Protein AF-A0A6V7M8Y8-F1 (afdb_monomer)

Structure (mmCIF, N/CA/C/O backbone):
data_AF-A0A6V7M8Y8-F1
#
_entry.id   AF-A0A6V7M8Y8-F1
#
loop_
_atom_site.group_PDB
_atom_site.id
_atom_site.type_symbol
_atom_site.label_atom_id
_atom_site.label_alt_id
_atom_site.label_comp_id
_atom_site.label_asym_id
_atom_site.label_entity_id
_atom_site.label_seq_id
_atom_site.pdbx_PDB_ins_code
_atom_site.Cartn_x
_atom_site.Cartn_y
_atom_site.Cartn_z
_atom_site.occupancy
_atom_site.B_iso_or_equiv
_atom_site.auth_seq_id
_atom_site.auth_comp_id
_atom_site.auth_asym_id
_atom_site.auth_atom_id
_atom_site.pdbx_PDB_model_num
ATOM 1 N N . ASP A 1 1 ? -12.472 20.576 -24.322 1.00 59.47 1 ASP A N 1
ATOM 2 C CA . ASP A 1 1 ? -11.006 20.409 -24.372 1.00 59.47 1 ASP A CA 1
ATOM 3 C C . ASP A 1 1 ? -10.309 20.078 -23.062 1.00 59.47 1 ASP A C 1
ATOM 5 O O . ASP A 1 1 ? -9.221 19.535 -23.124 1.00 59.47 1 ASP A O 1
ATOM 9 N N . THR A 1 2 ? -10.891 20.290 -21.876 1.00 64.25 2 THR A N 1
ATOM 10 C CA . THR A 1 2 ? -10.243 19.853 -20.617 1.00 64.25 2 THR A CA 1
ATOM 11 C C . THR A 1 2 ? -10.301 18.337 -20.400 1.00 64.25 2 THR A C 1
ATOM 13 O O . THR A 1 2 ? -9.372 17.752 -19.857 1.00 64.25 2 THR A O 1
ATOM 16 N N . THR A 1 3 ? -11.371 17.675 -20.850 1.00 73.56 3 THR A N 1
ATOM 17 C CA . THR A 1 3 ? -11.508 16.208 -20.806 1.00 73.56 3 THR A CA 1
ATOM 18 C C . THR A 1 3 ? -10.468 15.510 -21.679 1.00 73.56 3 THR A C 1
ATOM 20 O O . THR A 1 3 ? -9.858 14.542 -21.244 1.00 73.56 3 THR A O 1
ATOM 23 N N . GLU A 1 4 ? -10.208 16.057 -22.867 1.00 79.88 4 GLU A N 1
ATOM 24 C CA . GLU A 1 4 ? -9.207 15.535 -23.798 1.00 79.88 4 GLU A CA 1
ATOM 25 C C . GLU A 1 4 ? -7.783 15.672 -23.238 1.00 79.88 4 GLU A C 1
ATOM 27 O O . GLU A 1 4 ? -6.993 14.734 -23.311 1.00 79.88 4 GLU A O 1
ATOM 32 N N . GLU A 1 5 ? -7.465 16.799 -22.592 1.00 79.62 5 GLU A N 1
ATOM 33 C CA . GLU A 1 5 ? -6.182 16.986 -21.907 1.00 79.62 5 GLU A CA 1
ATOM 34 C C . GLU A 1 5 ? -5.971 15.951 -20.786 1.00 79.62 5 GLU A C 1
ATOM 36 O O . GLU A 1 5 ? -4.903 15.341 -20.695 1.00 79.62 5 GLU A O 1
ATOM 41 N N . TYR A 1 6 ? -6.995 15.689 -19.965 1.00 84.50 6 TYR A N 1
ATOM 42 C CA . TYR A 1 6 ? -6.909 14.673 -18.913 1.00 84.50 6 TYR A CA 1
ATOM 43 C C . TYR A 1 6 ? -6.700 13.266 -19.465 1.00 84.50 6 TYR A C 1
ATOM 45 O O . TYR A 1 6 ? -5.896 12.513 -18.908 1.00 84.50 6 TYR A O 1
ATOM 53 N N . ASP A 1 7 ? -7.391 12.912 -20.544 1.00 88.00 7 ASP A N 1
ATOM 54 C CA . ASP A 1 7 ? -7.263 11.599 -21.169 1.00 88.00 7 ASP A CA 1
ATOM 55 C C . ASP A 1 7 ? -5.876 11.418 -21.798 1.00 88.00 7 ASP A C 1
ATOM 57 O O . ASP A 1 7 ? -5.251 10.369 -21.623 1.00 88.00 7 ASP A O 1
ATOM 61 N N . ASN A 1 8 ? -5.334 12.470 -22.416 1.00 93.31 8 ASN A N 1
ATOM 62 C CA . ASN A 1 8 ? -3.972 12.480 -22.947 1.00 93.31 8 ASN A CA 1
ATOM 63 C C . ASN A 1 8 ? -2.921 12.297 -21.840 1.00 93.31 8 ASN A C 1
ATOM 65 O O . ASN A 1 8 ? -2.000 11.491 -21.991 1.00 93.31 8 ASN A O 1
ATOM 69 N N . ILE A 1 9 ? -3.069 12.982 -20.699 1.00 92.19 9 ILE A N 1
ATOM 70 C CA . ILE A 1 9 ? -2.170 12.819 -19.543 1.00 92.19 9 ILE A CA 1
ATOM 71 C C . ILE A 1 9 ? -2.257 11.393 -18.984 1.00 92.19 9 ILE A C 1
ATOM 73 O O . ILE A 1 9 ? -1.223 10.771 -18.732 1.00 92.19 9 ILE A O 1
ATOM 77 N N . LYS A 1 10 ? -3.469 10.840 -18.824 1.00 90.88 10 LYS A N 1
ATOM 78 C CA . LYS A 1 10 ? -3.664 9.454 -18.358 1.00 90.88 10 LYS A CA 1
ATOM 79 C C . LYS A 1 10 ? -3.007 8.453 -19.302 1.00 90.88 10 LYS A C 1
ATOM 81 O O . LYS A 1 10 ? -2.251 7.598 -18.844 1.00 90.88 10 LYS A O 1
ATOM 86 N N . ALA A 1 11 ? -3.246 8.580 -20.606 1.00 94.88 11 ALA A N 1
ATOM 87 C CA . ALA A 1 11 ? -2.640 7.721 -21.616 1.00 94.88 11 ALA A CA 1
ATOM 88 C C . ALA A 1 11 ? -1.106 7.824 -21.605 1.00 94.88 11 ALA A C 1
ATOM 90 O O . ALA A 1 11 ? -0.419 6.801 -21.641 1.00 94.88 11 ALA A O 1
ATOM 91 N N . GLY A 1 12 ? -0.563 9.039 -21.477 1.00 96.50 12 GLY A N 1
ATOM 92 C CA . GLY A 1 12 ? 0.873 9.282 -21.356 1.00 96.50 12 GLY A CA 1
ATOM 93 C C . GLY A 1 12 ? 1.488 8.600 -20.132 1.00 96.50 12 GLY A C 1
ATOM 94 O O . GLY A 1 12 ? 2.483 7.888 -20.265 1.00 96.50 12 GLY A O 1
ATOM 95 N N . ILE A 1 13 ? 0.871 8.742 -18.955 1.00 95.12 13 ILE A N 1
ATOM 96 C CA . ILE A 1 13 ? 1.329 8.091 -17.717 1.00 95.12 13 ILE A CA 1
ATOM 97 C C . ILE A 1 13 ? 1.288 6.565 -17.854 1.00 95.12 13 ILE A C 1
ATOM 99 O O . ILE A 1 13 ? 2.271 5.898 -17.530 1.00 95.12 13 ILE A O 1
ATOM 103 N N . LEU A 1 14 ? 0.195 6.004 -18.381 1.00 95.94 14 LEU A N 1
ATOM 104 C CA . LEU A 1 14 ? 0.075 4.560 -18.609 1.00 95.94 14 LEU A CA 1
ATOM 105 C C . LEU A 1 14 ? 1.148 4.044 -19.574 1.00 95.94 14 LEU A C 1
ATOM 107 O O . LEU A 1 14 ? 1.737 2.992 -19.330 1.00 95.94 14 LEU A O 1
ATOM 111 N N . CYS A 1 15 ? 1.445 4.801 -20.632 1.00 97.56 15 CYS A N 1
ATOM 112 C CA . CYS A 1 15 ? 2.493 4.476 -21.594 1.00 97.56 15 CYS A CA 1
ATOM 113 C C . CYS A 1 15 ? 3.884 4.468 -20.936 1.00 97.56 15 CYS A C 1
ATOM 115 O O . CYS A 1 15 ? 4.633 3.500 -21.082 1.00 97.56 15 CYS A O 1
ATOM 117 N N . VAL A 1 16 ? 4.209 5.498 -20.145 1.00 97.62 16 VAL A N 1
ATOM 118 C CA . VAL A 1 16 ? 5.477 5.576 -19.401 1.00 97.62 16 VAL A CA 1
ATOM 119 C C . VAL A 1 16 ? 5.616 4.402 -18.433 1.00 97.62 16 VAL A C 1
ATOM 121 O O . VAL A 1 16 ? 6.659 3.750 -18.425 1.00 97.62 16 VAL A O 1
ATOM 124 N N . ILE A 1 17 ? 4.569 4.085 -17.662 1.00 97.81 17 ILE A N 1
ATOM 125 C CA . ILE A 1 17 ? 4.566 2.940 -16.740 1.00 97.81 17 ILE A CA 1
ATOM 126 C C . ILE A 1 17 ? 4.792 1.637 -17.511 1.00 97.81 17 ILE A C 1
ATOM 128 O O . ILE A 1 17 ? 5.653 0.843 -17.136 1.00 97.81 17 ILE A O 1
ATOM 132 N N . PHE A 1 18 ? 4.066 1.424 -18.608 1.00 97.88 18 PHE A N 1
ATOM 133 C CA . PHE A 1 18 ? 4.170 0.211 -19.414 1.00 97.88 18 PHE A CA 1
ATOM 134 C C . PHE A 1 18 ? 5.592 -0.013 -19.946 1.00 97.88 18 PHE A C 1
ATOM 136 O O . PHE A 1 18 ? 6.183 -1.071 -19.715 1.00 97.88 18 PHE A O 1
ATOM 143 N N . PHE A 1 19 ? 6.181 0.991 -20.602 1.00 98.06 19 PHE A N 1
ATOM 144 C CA . PHE A 1 19 ? 7.539 0.871 -21.136 1.00 98.06 19 PHE A CA 1
ATOM 145 C C . PHE A 1 19 ? 8.599 0.802 -20.036 1.00 98.06 19 PHE A C 1
ATOM 147 O O . PHE A 1 19 ? 9.572 0.061 -20.182 1.00 98.06 19 PHE A O 1
ATOM 154 N N . PHE A 1 20 ? 8.404 1.494 -18.911 1.00 98.12 20 PHE A N 1
ATOM 155 C CA . PHE A 1 20 ? 9.286 1.354 -17.756 1.00 98.12 20 PHE A CA 1
ATOM 156 C C . PHE A 1 20 ? 9.279 -0.080 -17.213 1.00 98.12 20 PHE A C 1
ATOM 158 O O . PHE A 1 20 ? 10.342 -0.628 -16.927 1.00 98.12 20 PHE A O 1
ATOM 165 N N . LEU A 1 21 ? 8.114 -0.729 -17.118 1.00 97.75 21 LEU A N 1
ATOM 166 C CA . LEU A 1 21 ? 8.025 -2.124 -16.677 1.00 97.75 21 LEU A CA 1
ATOM 167 C C . LEU A 1 21 ? 8.682 -3.090 -17.674 1.00 97.75 21 LEU A C 1
ATOM 169 O O . LEU A 1 21 ? 9.328 -4.047 -17.248 1.00 97.75 21 LEU A O 1
ATOM 173 N N . ILE A 1 22 ? 8.609 -2.821 -18.982 1.00 97.62 22 ILE A N 1
ATOM 174 C CA . ILE A 1 22 ? 9.381 -3.578 -19.983 1.00 97.62 22 ILE A CA 1
ATOM 175 C C . ILE A 1 22 ? 10.886 -3.413 -19.740 1.00 97.62 22 ILE A C 1
ATOM 177 O O . ILE A 1 22 ? 11.610 -4.406 -19.661 1.00 97.62 22 ILE A O 1
ATOM 181 N N . ILE A 1 23 ? 11.364 -2.175 -19.579 1.00 97.44 23 ILE A N 1
ATOM 182 C CA . ILE A 1 23 ? 12.778 -1.895 -19.284 1.00 97.44 23 ILE A CA 1
ATOM 183 C C . ILE A 1 23 ? 13.196 -2.601 -17.996 1.00 97.44 23 ILE A C 1
ATOM 185 O O . ILE A 1 23 ? 14.264 -3.207 -17.949 1.00 97.44 23 ILE A O 1
ATOM 189 N N . SER A 1 24 ? 12.345 -2.582 -16.974 1.00 97.06 24 SER A N 1
ATOM 190 C CA . SER A 1 24 ? 12.579 -3.270 -15.712 1.00 97.06 24 SER A CA 1
ATOM 191 C C . SER A 1 24 ? 12.779 -4.775 -15.917 1.00 97.06 24 SER A C 1
ATOM 193 O O . SER A 1 24 ? 13.776 -5.328 -15.457 1.00 97.06 24 SER A O 1
ATOM 195 N N . VAL A 1 25 ? 11.919 -5.440 -16.696 1.00 96.44 25 VAL A N 1
ATOM 196 C CA . VAL A 1 25 ? 12.084 -6.866 -17.034 1.00 96.44 25 VAL A CA 1
ATOM 197 C C . VAL A 1 25 ? 13.416 -7.141 -17.733 1.00 96.44 25 VAL A C 1
ATOM 199 O O . VAL A 1 25 ? 14.076 -8.135 -17.418 1.00 96.44 25 VAL A O 1
ATOM 202 N N . LEU A 1 26 ? 13.813 -6.285 -18.676 1.00 96.06 26 LEU A N 1
ATOM 203 C CA . LEU A 1 26 ? 14.998 -6.500 -19.508 1.00 96.06 26 LEU A CA 1
ATOM 204 C C . LEU A 1 26 ? 16.312 -6.171 -18.787 1.00 96.06 26 LEU A C 1
ATOM 206 O O . LEU A 1 26 ? 17.301 -6.875 -18.978 1.00 96.06 26 LEU A O 1
ATOM 210 N N . THR A 1 27 ? 16.326 -5.119 -17.968 1.00 96.19 27 THR A N 1
ATOM 211 C CA . THR A 1 27 ? 17.563 -4.505 -17.455 1.00 96.19 27 THR A CA 1
ATOM 212 C C . THR A 1 27 ? 17.795 -4.719 -15.966 1.00 96.19 27 THR A C 1
ATOM 214 O O . THR A 1 27 ? 18.946 -4.694 -15.533 1.00 96.19 27 THR A O 1
ATOM 217 N N . PHE A 1 28 ? 16.746 -4.936 -15.163 1.00 94.75 28 PHE A N 1
ATOM 218 C CA . PHE A 1 28 ? 16.932 -5.058 -13.720 1.00 94.75 28 PHE A CA 1
ATOM 219 C C . PHE A 1 28 ? 17.557 -6.412 -13.360 1.00 94.75 28 PHE A C 1
ATOM 221 O O . PHE A 1 28 ? 17.236 -7.436 -13.977 1.00 94.75 28 PHE A O 1
ATOM 228 N N . PRO A 1 29 ? 18.457 -6.441 -12.359 1.00 92.75 29 PRO A N 1
ATOM 229 C CA . PRO A 1 29 ? 19.088 -7.675 -11.926 1.00 92.75 29 PRO A CA 1
ATOM 230 C C . PRO A 1 29 ? 18.063 -8.623 -11.296 1.00 92.75 29 PRO A C 1
ATOM 232 O O . PRO A 1 29 ? 17.000 -8.218 -10.822 1.00 92.75 29 PRO A O 1
ATOM 235 N N . ASN A 1 30 ? 18.396 -9.913 -11.264 1.00 88.12 30 ASN A N 1
ATOM 236 C CA . ASN A 1 30 ? 17.604 -10.870 -10.501 1.00 88.12 30 ASN A CA 1
ATOM 237 C C . ASN A 1 30 ? 17.766 -10.593 -9.005 1.00 88.12 30 ASN A C 1
ATOM 239 O O . ASN A 1 30 ? 18.886 -10.513 -8.505 1.00 88.12 30 ASN A O 1
ATOM 243 N N . GLY A 1 31 ? 16.639 -10.472 -8.308 1.00 84.44 31 GLY A N 1
ATOM 244 C CA . GLY A 1 31 ? 16.609 -10.438 -6.853 1.00 84.44 31 GLY A CA 1
ATOM 245 C C . GLY A 1 31 ? 16.782 -11.832 -6.229 1.00 84.44 31 GLY A C 1
ATOM 246 O O . GLY A 1 31 ? 16.969 -12.823 -6.938 1.00 84.44 31 GLY A O 1
ATOM 247 N N . PRO A 1 32 ? 16.655 -11.936 -4.895 1.00 82.69 32 PRO A N 1
ATOM 248 C CA . PRO A 1 32 ? 16.724 -13.212 -4.174 1.00 82.69 32 PRO A CA 1
ATOM 249 C C . PRO A 1 32 ? 15.560 -14.160 -4.517 1.00 82.69 32 PRO A C 1
ATOM 251 O O . PRO A 1 32 ? 15.629 -15.362 -4.254 1.00 82.69 32 PRO A O 1
ATOM 254 N N . PHE A 1 33 ? 14.489 -13.637 -5.121 1.00 81.94 33 PHE A N 1
ATOM 255 C CA . PHE A 1 33 ? 13.332 -14.412 -5.548 1.00 81.94 33 PHE A CA 1
ATOM 256 C C . PHE A 1 33 ? 13.481 -14.884 -6.994 1.00 81.94 33 PHE A C 1
ATOM 258 O O . PHE A 1 33 ? 13.638 -14.094 -7.922 1.00 81.94 33 PHE A O 1
ATOM 265 N N . THR A 1 34 ? 13.395 -16.199 -7.188 1.00 78.88 34 THR A N 1
ATOM 266 C CA . THR A 1 34 ? 13.572 -16.847 -8.498 1.00 78.88 34 THR A CA 1
ATOM 267 C C . THR A 1 34 ? 12.299 -17.514 -9.027 1.00 78.88 34 THR A C 1
ATOM 269 O O . THR A 1 34 ? 12.191 -17.739 -10.229 1.00 78.88 34 THR A O 1
ATOM 272 N N . ARG A 1 35 ? 11.309 -17.792 -8.164 1.00 88.00 35 ARG A N 1
ATOM 273 C CA . ARG A 1 35 ? 10.031 -18.458 -8.500 1.00 88.00 35 ARG A CA 1
ATOM 274 C C . ARG A 1 35 ? 8.837 -17.542 -8.212 1.00 88.00 35 ARG A C 1
ATOM 276 O O . ARG A 1 35 ? 8.900 -16.880 -7.183 1.00 88.00 35 ARG A O 1
ATOM 283 N N . PRO A 1 36 ? 7.760 -17.518 -9.017 1.00 86.56 36 PRO A N 1
ATOM 284 C CA . PRO A 1 36 ? 7.473 -18.455 -10.107 1.00 86.56 36 PRO A CA 1
ATOM 285 C C . PRO A 1 36 ? 8.278 -18.191 -11.388 1.00 86.56 36 PRO A C 1
ATOM 287 O O . PRO A 1 36 ? 8.616 -19.146 -12.078 1.00 86.56 36 PRO A O 1
ATOM 290 N N . HIS A 1 37 ? 8.674 -16.945 -11.665 1.00 90.44 37 HIS A N 1
ATOM 291 C CA . HIS A 1 37 ? 9.575 -16.609 -12.773 1.00 90.44 37 HIS A CA 1
ATOM 292 C C . HIS A 1 37 ? 10.371 -15.325 -12.462 1.00 90.44 37 HIS A C 1
ATOM 294 O O . HIS A 1 37 ? 9.785 -14.391 -11.907 1.00 90.44 37 HIS A O 1
ATOM 300 N N . PRO A 1 38 ? 11.656 -15.199 -12.853 1.00 91.00 38 PRO A N 1
ATOM 301 C CA . PRO A 1 38 ? 12.450 -13.993 -12.588 1.00 91.00 38 PRO A CA 1
ATOM 302 C C . PRO A 1 38 ? 11.841 -12.705 -13.158 1.00 91.00 38 PRO A C 1
ATOM 304 O O . PRO A 1 38 ? 11.910 -11.659 -12.520 1.00 91.00 38 PRO A O 1
ATOM 307 N N . ALA A 1 39 ? 11.186 -12.779 -14.323 1.00 93.12 39 ALA A N 1
ATOM 308 C CA . ALA A 1 39 ? 10.515 -11.618 -14.919 1.00 93.12 39 ALA A CA 1
ATOM 309 C C . ALA A 1 39 ? 9.419 -11.034 -14.013 1.00 93.12 39 ALA A C 1
ATOM 311 O O . ALA A 1 39 ? 9.288 -9.818 -13.951 1.00 93.12 39 ALA A O 1
ATOM 312 N N . ILE A 1 40 ? 8.682 -11.870 -13.271 1.00 93.06 40 ILE A N 1
ATOM 313 C CA . ILE A 1 40 ? 7.639 -11.396 -12.347 1.00 93.06 40 ILE A CA 1
ATOM 314 C C . ILE A 1 40 ? 8.277 -10.551 -11.246 1.00 93.06 40 ILE A C 1
ATOM 316 O O . ILE A 1 40 ? 7.830 -9.442 -10.982 1.00 93.06 40 ILE A O 1
ATOM 320 N N . TRP A 1 41 ? 9.376 -11.022 -10.660 1.00 91.75 41 TRP A N 1
ATOM 321 C CA . TRP A 1 41 ? 10.069 -10.280 -9.607 1.00 91.75 41 TRP A CA 1
ATOM 322 C C . TRP A 1 41 ? 10.735 -9.006 -10.105 1.00 91.75 41 TRP A C 1
ATOM 324 O O . TRP A 1 41 ? 10.757 -8.017 -9.377 1.00 91.75 41 TRP A O 1
ATOM 334 N N . ARG A 1 42 ? 11.221 -8.992 -11.349 1.00 94.75 42 ARG A N 1
ATOM 335 C CA . ARG A 1 42 ? 11.701 -7.758 -11.979 1.00 94.75 42 ARG A CA 1
ATOM 336 C C . ARG A 1 42 ? 10.561 -6.757 -12.158 1.00 94.75 42 ARG A C 1
ATOM 338 O O . ARG A 1 42 ? 10.741 -5.615 -11.768 1.00 94.75 42 ARG A O 1
ATOM 345 N N . ILE A 1 43 ? 9.375 -7.185 -12.609 1.00 95.31 43 ILE A N 1
ATOM 346 C CA . ILE A 1 43 ? 8.177 -6.323 -12.672 1.00 95.31 43 ILE A CA 1
ATOM 347 C C . ILE A 1 43 ? 7.821 -5.777 -11.286 1.00 95.31 43 ILE A C 1
ATOM 349 O O . ILE A 1 43 ? 7.620 -4.575 -11.155 1.00 95.31 43 ILE A O 1
ATOM 353 N N . VAL A 1 44 ? 7.780 -6.622 -10.247 1.00 93.31 44 VAL A N 1
ATOM 354 C CA . VAL A 1 44 ? 7.490 -6.180 -8.868 1.00 93.31 44 VAL A CA 1
ATOM 355 C C . VAL A 1 44 ? 8.525 -5.158 -8.390 1.00 93.31 44 VAL A C 1
ATOM 357 O O . VAL A 1 44 ? 8.164 -4.141 -7.796 1.00 93.31 44 VAL A O 1
ATOM 360 N N . PHE A 1 45 ? 9.807 -5.389 -8.674 1.00 93.12 45 PHE A N 1
ATOM 361 C CA . PHE A 1 45 ? 10.869 -4.451 -8.324 1.00 93.12 45 PHE A CA 1
ATOM 362 C C . PHE A 1 45 ? 10.738 -3.128 -9.098 1.00 93.12 45 PHE A C 1
ATOM 364 O O . PHE A 1 45 ? 10.805 -2.061 -8.495 1.00 93.12 45 PHE A O 1
ATOM 371 N N . GLY A 1 46 ? 10.447 -3.176 -10.400 1.00 96.31 46 GLY A N 1
ATOM 372 C CA . GLY A 1 46 ? 10.120 -2.004 -11.216 1.00 96.31 46 GLY A CA 1
ATOM 373 C C . GLY A 1 46 ? 8.934 -1.209 -10.683 1.00 96.31 46 GLY A C 1
ATOM 374 O O . GLY A 1 46 ? 9.034 0.004 -10.508 1.00 96.31 46 GLY A O 1
ATOM 375 N N . ALA A 1 47 ? 7.837 -1.887 -10.351 1.00 96.69 47 ALA A N 1
ATOM 376 C CA . ALA A 1 47 ? 6.660 -1.264 -9.754 1.00 96.69 47 ALA A CA 1
ATOM 377 C C . ALA A 1 47 ? 6.985 -0.611 -8.401 1.00 96.69 47 ALA A C 1
ATOM 379 O O . ALA A 1 47 ? 6.505 0.482 -8.117 1.00 96.69 47 ALA A O 1
ATOM 380 N N . SER A 1 48 ? 7.856 -1.232 -7.601 1.00 94.25 48 SER A N 1
ATOM 381 C CA . SER A 1 48 ? 8.312 -0.688 -6.317 1.00 94.25 48 SER A CA 1
ATOM 382 C C . SER A 1 48 ? 9.156 0.581 -6.491 1.00 94.25 48 SER A C 1
ATOM 384 O O . SER A 1 48 ? 9.004 1.527 -5.722 1.00 94.25 48 SER A O 1
ATOM 386 N N . VAL A 1 49 ? 10.007 0.640 -7.523 1.00 96.50 49 VAL A N 1
ATOM 387 C CA . VAL A 1 49 ? 10.764 1.854 -7.874 1.00 96.50 49 VAL A CA 1
ATOM 388 C C . VAL A 1 49 ? 9.823 2.971 -8.326 1.00 96.50 49 VAL A C 1
ATOM 390 O O . VAL A 1 49 ? 9.947 4.090 -7.833 1.00 96.50 49 VAL A O 1
ATOM 393 N N . LEU A 1 50 ? 8.854 2.677 -9.203 1.00 97.44 50 LEU A N 1
ATOM 394 C CA . LEU A 1 50 ? 7.841 3.656 -9.617 1.00 97.44 50 LEU A CA 1
ATOM 395 C C . LEU A 1 50 ? 7.054 4.186 -8.416 1.00 97.44 50 LEU A C 1
ATOM 397 O O . LEU A 1 50 ? 6.932 5.396 -8.258 1.00 97.44 50 LEU A O 1
ATOM 401 N N . TYR A 1 51 ? 6.590 3.292 -7.541 1.00 96.38 51 TYR A N 1
ATOM 402 C CA . TYR A 1 51 ? 5.888 3.654 -6.313 1.00 96.38 51 TYR A CA 1
ATOM 403 C C . TYR A 1 51 ? 6.727 4.587 -5.433 1.00 96.38 51 TYR A C 1
ATOM 405 O O . TYR A 1 51 ? 6.252 5.652 -5.043 1.00 96.38 51 TYR A O 1
ATOM 413 N N . LEU A 1 52 ? 7.996 4.245 -5.182 1.00 97.50 52 LEU A N 1
ATOM 414 C CA . LEU A 1 52 ? 8.906 5.088 -4.406 1.00 97.50 52 LEU A CA 1
ATOM 415 C C . LEU A 1 52 ? 9.095 6.468 -5.050 1.00 97.50 52 LEU A C 1
ATOM 417 O O . LEU A 1 52 ? 9.033 7.479 -4.356 1.00 97.50 52 LEU A O 1
ATOM 421 N N . MET A 1 53 ? 9.297 6.529 -6.367 1.00 97.56 53 MET A N 1
ATOM 422 C CA . MET A 1 53 ? 9.430 7.798 -7.086 1.00 97.56 53 MET A CA 1
ATOM 423 C C . MET A 1 53 ? 8.159 8.648 -6.982 1.00 97.56 53 MET A C 1
ATOM 425 O O . MET A 1 53 ? 8.254 9.856 -6.766 1.00 97.56 53 MET A O 1
ATOM 429 N N . THR A 1 54 ? 6.975 8.036 -7.076 1.00 95.75 54 THR A N 1
ATOM 430 C CA . THR A 1 54 ? 5.694 8.726 -6.877 1.00 95.75 54 THR A CA 1
ATOM 431 C C . THR A 1 54 ? 5.547 9.244 -5.447 1.00 95.75 54 THR A C 1
ATOM 433 O O . THR A 1 54 ? 5.148 10.392 -5.269 1.00 95.75 54 THR A O 1
ATOM 436 N N . LEU A 1 55 ? 5.910 8.457 -4.428 1.00 96.19 55 LEU A N 1
ATOM 437 C CA . LEU A 1 55 ? 5.898 8.909 -3.032 1.00 96.19 55 LEU A CA 1
ATOM 438 C C . LEU A 1 55 ? 6.837 10.098 -2.811 1.00 96.19 55 LEU A C 1
ATOM 440 O O . LEU A 1 55 ? 6.435 11.090 -2.207 1.00 96.19 55 LEU A O 1
ATOM 444 N N . LEU A 1 56 ? 8.067 10.023 -3.327 1.00 97.56 56 LEU A N 1
ATOM 445 C CA . LEU A 1 56 ? 9.031 11.120 -3.245 1.00 97.56 56 LEU A CA 1
ATOM 446 C C . LEU A 1 56 ? 8.499 12.372 -3.939 1.00 97.56 56 LEU A C 1
ATOM 448 O O . LEU A 1 56 ? 8.601 13.460 -3.388 1.00 97.56 56 LEU A O 1
ATOM 452 N N . PHE A 1 57 ? 7.883 12.230 -5.113 1.00 96.81 57 PHE A N 1
ATOM 453 C CA . PHE A 1 57 ? 7.234 13.345 -5.794 1.00 96.81 57 PHE A CA 1
ATOM 454 C C . PHE A 1 57 ? 6.116 13.966 -4.943 1.00 96.81 57 PHE A C 1
ATOM 456 O O . PHE A 1 57 ? 6.093 15.188 -4.778 1.00 96.81 57 PHE A O 1
ATOM 463 N N . MET A 1 58 ? 5.221 13.140 -4.384 1.00 96.19 58 MET A N 1
ATOM 464 C CA . MET A 1 58 ? 4.108 13.589 -3.538 1.00 96.19 58 MET A CA 1
ATOM 465 C C . MET A 1 58 ? 4.585 14.288 -2.266 1.00 96.19 58 MET A C 1
ATOM 467 O O . MET A 1 58 ? 3.959 15.256 -1.847 1.00 96.19 58 MET A O 1
ATOM 471 N N . LEU A 1 59 ? 5.708 13.851 -1.691 1.00 96.88 59 LEU A N 1
ATOM 472 C CA . LEU A 1 59 ? 6.293 14.440 -0.486 1.00 96.88 59 LEU A CA 1
ATOM 473 C C . LEU A 1 59 ? 6.614 15.935 -0.647 1.00 96.88 59 LEU A C 1
ATOM 475 O O . LEU A 1 59 ? 6.527 16.686 0.320 1.00 96.88 59 LEU A O 1
ATOM 479 N N . PHE A 1 60 ? 6.965 16.374 -1.858 1.00 97.81 60 PHE A N 1
ATOM 480 C CA . PHE A 1 60 ? 7.259 17.780 -2.156 1.00 97.81 60 PHE A CA 1
ATOM 481 C C . PHE A 1 60 ? 6.034 18.592 -2.606 1.00 97.81 60 PHE A C 1
ATOM 483 O O . PHE A 1 60 ? 6.164 19.788 -2.870 1.00 97.81 60 PHE A O 1
ATOM 490 N N . GLN A 1 61 ? 4.851 17.980 -2.712 1.00 97.38 61 GLN A N 1
ATOM 491 C CA . GLN A 1 61 ? 3.626 18.686 -3.088 1.00 97.38 61 GLN A CA 1
ATOM 492 C C . GLN A 1 61 ? 2.923 19.280 -1.861 1.00 97.38 61 GLN A C 1
ATOM 494 O O . GLN A 1 61 ? 3.014 18.763 -0.750 1.00 97.38 61 GLN A O 1
ATOM 499 N N . SER A 1 62 ? 2.164 20.361 -2.063 1.00 97.50 62 SER A N 1
ATOM 500 C CA . SER A 1 62 ? 1.275 20.882 -1.020 1.00 97.50 62 SER A CA 1
ATOM 501 C C . SER A 1 62 ? 0.090 19.940 -0.783 1.00 97.50 62 SER A C 1
ATOM 503 O O . SER A 1 62 ? -0.343 19.229 -1.693 1.00 97.50 62 SER A O 1
ATOM 505 N N . TYR A 1 63 ? -0.488 19.984 0.421 1.00 94.69 63 TYR A N 1
ATOM 506 C CA . TYR A 1 63 ? -1.670 19.190 0.784 1.00 94.69 63 TYR A CA 1
ATOM 507 C C . TYR A 1 63 ? -2.811 19.324 -0.239 1.00 94.69 63 TYR A C 1
ATOM 509 O O . TYR A 1 63 ? -3.383 18.325 -0.676 1.00 94.69 63 TYR A O 1
ATOM 517 N N . GLU A 1 64 ? -3.113 20.552 -0.669 1.00 96.31 64 GLU A N 1
ATOM 518 C CA . GLU A 1 64 ? -4.172 20.810 -1.647 1.00 96.31 64 GLU A CA 1
ATOM 519 C C . GLU A 1 64 ? -3.870 20.154 -3.002 1.00 96.31 64 GLU A C 1
ATOM 521 O O . GLU A 1 64 ? -4.754 19.549 -3.613 1.00 96.31 64 GLU A O 1
ATOM 526 N N . THR A 1 65 ? -2.613 20.210 -3.448 1.00 96.31 65 THR A N 1
ATOM 527 C CA . THR A 1 65 ? -2.172 19.568 -4.691 1.00 96.31 65 THR A CA 1
ATOM 528 C C . THR A 1 65 ? -2.272 18.050 -4.593 1.00 96.31 65 THR A C 1
ATOM 530 O O . THR A 1 65 ? -2.845 17.432 -5.489 1.00 96.31 65 THR A O 1
ATOM 533 N N . VAL A 1 66 ? -1.803 17.442 -3.496 1.00 95.62 66 VAL A N 1
ATOM 534 C CA . VAL A 1 66 ? -1.938 15.992 -3.268 1.00 95.62 66 VAL A CA 1
ATOM 535 C C . VAL A 1 66 ? -3.408 15.583 -3.290 1.00 95.62 66 VAL A C 1
ATOM 537 O O . VAL A 1 66 ? -3.772 14.652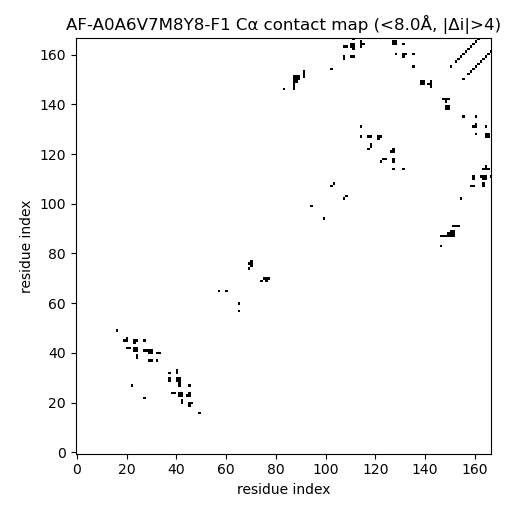 -4.004 1.00 95.62 66 VAL A O 1
ATOM 540 N N . ARG A 1 67 ? -4.281 16.316 -2.590 1.00 94.31 67 ARG A N 1
ATOM 541 C CA . ARG A 1 67 ? -5.723 16.044 -2.585 1.00 94.31 67 ARG A CA 1
ATOM 542 C C . ARG A 1 67 ? -6.318 16.101 -3.995 1.00 94.31 67 ARG A C 1
ATOM 544 O O . ARG A 1 67 ? -7.093 15.222 -4.363 1.00 94.31 67 ARG A O 1
ATOM 551 N N . ARG A 1 68 ? -5.953 17.105 -4.799 1.00 93.69 68 ARG A N 1
ATOM 552 C CA . ARG A 1 68 ? -6.401 17.218 -6.198 1.00 93.69 68 ARG A CA 1
ATOM 553 C C . ARG A 1 68 ? -5.906 16.056 -7.058 1.00 93.69 68 ARG A C 1
ATOM 555 O O . ARG A 1 68 ? -6.681 15.552 -7.863 1.00 93.69 68 ARG A O 1
ATOM 562 N N . ILE A 1 69 ? -4.658 15.620 -6.875 1.00 93.62 69 ILE A N 1
ATOM 563 C CA . ILE A 1 69 ? -4.097 14.454 -7.571 1.00 93.62 69 ILE A CA 1
ATOM 564 C C . ILE A 1 69 ? -4.879 13.188 -7.201 1.00 93.62 69 ILE A C 1
ATOM 566 O O . ILE A 1 69 ? -5.304 12.463 -8.095 1.00 93.62 69 ILE A O 1
ATOM 570 N N . LEU A 1 70 ? -5.126 12.943 -5.911 1.00 93.69 70 LEU A N 1
ATOM 571 C CA . LEU A 1 70 ? -5.864 11.762 -5.448 1.00 93.69 70 LEU A CA 1
ATOM 572 C C . LEU A 1 70 ? -7.296 11.723 -5.996 1.00 93.69 70 LEU A C 1
ATOM 574 O O . LEU A 1 70 ? -7.723 10.691 -6.504 1.00 93.69 70 LEU A O 1
ATOM 578 N N . VAL A 1 71 ? -8.007 12.855 -5.977 1.00 93.88 71 VAL A N 1
ATOM 579 C CA . VAL A 1 71 ? -9.356 12.972 -6.562 1.00 93.88 71 VAL A CA 1
ATOM 580 C C . VAL A 1 71 ? -9.337 12.815 -8.087 1.00 93.88 71 VAL A C 1
ATOM 582 O O . VAL A 1 71 ? -10.294 12.321 -8.675 1.00 93.88 71 VAL A O 1
ATOM 585 N N . TRP A 1 72 ? -8.259 13.219 -8.759 1.00 91.06 72 TRP A N 1
ATOM 586 C CA . TRP A 1 72 ? -8.117 13.003 -10.199 1.00 91.06 72 TRP A CA 1
ATOM 587 C C . TRP A 1 72 ? -7.891 11.524 -10.556 1.00 91.06 72 TRP A C 1
ATOM 589 O O . TRP A 1 72 ? -8.397 11.060 -11.584 1.00 91.06 72 TRP A O 1
ATOM 599 N N . VAL A 1 73 ? -7.160 10.787 -9.710 1.00 91.25 73 VAL A N 1
ATOM 600 C CA . VAL A 1 73 ? -6.950 9.336 -9.850 1.00 91.25 73 VAL A CA 1
ATOM 601 C C . VAL A 1 73 ? -8.243 8.572 -9.568 1.00 91.25 73 VAL A C 1
ATOM 603 O O . VAL A 1 73 ? -8.653 7.755 -10.391 1.00 91.25 73 VAL A O 1
ATOM 606 N N . ASP A 1 74 ? -8.902 8.863 -8.447 1.00 91.56 74 ASP A N 1
ATOM 607 C CA . ASP A 1 74 ? -10.199 8.293 -8.092 1.00 91.56 74 ASP A CA 1
ATOM 608 C C . ASP A 1 74 ? -11.188 9.406 -7.685 1.00 91.56 74 ASP A C 1
ATOM 610 O O . ASP A 1 74 ? -11.155 9.906 -6.555 1.00 91.56 74 A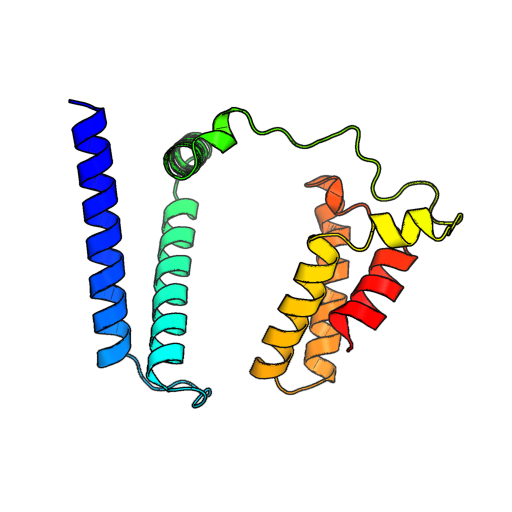SP A O 1
ATOM 614 N N . PRO A 1 75 ? -12.115 9.777 -8.591 1.00 91.12 75 PRO A N 1
ATOM 615 C CA . PRO A 1 75 ? -13.114 10.812 -8.338 1.00 91.12 75 PRO A CA 1
ATOM 616 C C . PRO A 1 75 ? -14.017 10.544 -7.132 1.00 91.12 75 PRO A C 1
ATOM 618 O O . PRO A 1 75 ? -14.559 11.494 -6.565 1.00 91.12 75 PRO A O 1
ATOM 621 N N . LYS A 1 76 ? -14.180 9.283 -6.705 1.00 91.94 76 LYS A N 1
ATOM 622 C CA . LYS A 1 76 ? -15.028 8.933 -5.555 1.00 91.94 76 LYS A CA 1
ATOM 623 C C . LYS A 1 76 ? -14.475 9.481 -4.240 1.00 91.94 76 LYS A C 1
ATOM 625 O O . LYS A 1 76 ? -15.253 9.735 -3.321 1.00 91.94 76 LYS A O 1
ATOM 630 N N . LEU A 1 77 ? -13.166 9.745 -4.160 1.00 90.56 77 LEU A N 1
ATOM 631 C CA . LEU A 1 77 ? -12.546 10.354 -2.979 1.00 90.56 77 LEU A CA 1
ATOM 632 C C . LEU A 1 77 ? -13.047 11.779 -2.720 1.00 90.56 77 LEU A C 1
ATOM 634 O O . LEU A 1 77 ? -12.927 12.262 -1.598 1.00 90.56 77 LEU A O 1
ATOM 638 N N . ALA A 1 78 ? -13.620 12.464 -3.718 1.00 91.44 78 ALA A N 1
ATOM 639 C CA . ALA A 1 78 ? -14.130 13.822 -3.537 1.00 91.44 78 ALA A CA 1
ATOM 640 C C . ALA A 1 78 ? -15.260 13.898 -2.498 1.00 91.44 78 ALA A C 1
ATOM 642 O O . ALA A 1 78 ? -15.366 14.902 -1.794 1.00 91.44 78 ALA A O 1
ATOM 643 N N . SER A 1 79 ? -16.082 12.848 -2.416 1.00 91.44 79 SER A N 1
ATOM 644 C CA . SER A 1 79 ? -17.219 12.729 -1.497 1.00 91.44 79 SER A CA 1
ATOM 645 C C . SER A 1 79 ? -16.988 11.711 -0.379 1.00 91.44 79 SER A C 1
ATOM 647 O O . SER A 1 79 ? -17.906 11.445 0.391 1.00 91.44 79 SER A O 1
ATOM 649 N N . PHE A 1 80 ? -15.803 11.104 -0.308 1.00 87.44 80 PHE A N 1
ATOM 650 C CA . PHE A 1 80 ? -15.493 10.117 0.717 1.00 87.44 80 PHE A CA 1
ATOM 651 C C . PHE A 1 80 ? -15.314 10.799 2.074 1.00 87.44 80 PHE A C 1
ATOM 653 O O . PHE A 1 80 ? -14.569 11.771 2.203 1.00 87.44 80 PHE A O 1
ATOM 660 N N . HIS A 1 81 ? -15.971 10.255 3.091 1.00 83.94 81 HIS A N 1
ATOM 661 C CA . HIS A 1 81 ? -15.758 10.607 4.484 1.00 83.94 81 HIS A CA 1
ATOM 662 C C . HIS A 1 81 ? -15.568 9.324 5.290 1.00 83.94 81 HIS A C 1
ATOM 664 O O . HIS A 1 81 ? -16.109 8.273 4.945 1.00 83.94 81 HIS A O 1
ATOM 670 N N . ILE A 1 82 ? -14.780 9.416 6.357 1.00 81.50 82 ILE A N 1
ATOM 671 C CA . ILE A 1 82 ? -14.625 8.315 7.304 1.00 81.50 82 ILE A CA 1
ATOM 672 C C . ILE A 1 82 ? -15.956 8.157 8.042 1.00 81.50 82 ILE A C 1
ATOM 674 O O . ILE A 1 82 ? -16.594 9.151 8.398 1.00 81.50 82 ILE A O 1
ATOM 678 N N . ASP A 1 83 ? -16.393 6.914 8.217 1.00 79.75 83 ASP A N 1
ATOM 679 C CA . ASP A 1 83 ? -17.547 6.596 9.048 1.00 79.75 83 ASP A CA 1
ATOM 680 C C . ASP A 1 83 ? -17.154 6.772 10.519 1.00 79.75 83 ASP A C 1
ATOM 682 O O . ASP A 1 83 ? -16.433 5.950 11.083 1.00 79.75 83 ASP A O 1
ATOM 686 N N . MET A 1 84 ? -17.570 7.898 11.099 1.00 75.19 84 MET A N 1
ATOM 687 C CA .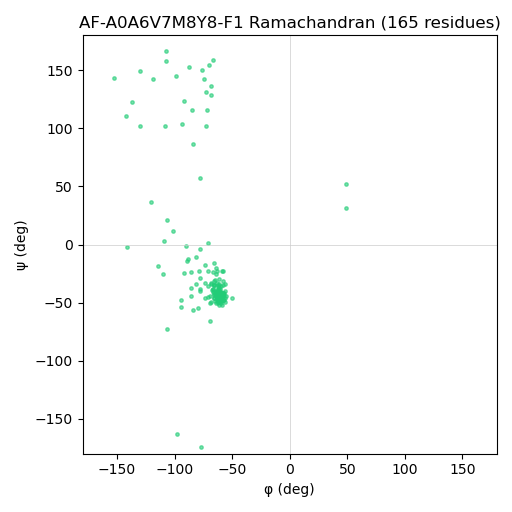 MET A 1 84 ? -17.293 8.237 12.495 1.00 75.19 84 MET A CA 1
ATOM 688 C C . MET A 1 84 ? -18.269 7.560 13.464 1.00 75.19 84 MET A C 1
ATOM 690 O O . MET A 1 84 ? -18.022 7.596 14.667 1.00 75.19 84 MET A O 1
ATOM 694 N N . ASP A 1 85 ? -19.349 6.956 12.956 1.00 73.62 85 ASP A N 1
ATOM 695 C CA . ASP A 1 85 ? -20.359 6.266 13.762 1.00 73.62 85 ASP A CA 1
ATOM 696 C C . ASP A 1 85 ? -19.998 4.785 13.973 1.00 73.62 85 ASP A C 1
ATOM 698 O O . ASP A 1 85 ? -20.562 4.122 14.846 1.00 73.62 85 ASP A O 1
ATOM 702 N N . LYS A 1 86 ? -19.035 4.253 13.205 1.00 77.88 86 LYS A N 1
ATOM 703 C CA . LYS A 1 86 ? -18.507 2.903 13.413 1.00 77.88 86 LYS A CA 1
ATOM 704 C C . LYS A 1 86 ? -17.649 2.858 14.681 1.00 77.88 86 LYS A C 1
ATOM 706 O O . LYS A 1 86 ? -16.584 3.467 14.767 1.00 77.88 86 LYS A O 1
ATOM 711 N N . GLU A 1 87 ? -18.108 2.090 15.663 1.00 77.94 87 GLU A N 1
ATOM 712 C CA . GLU A 1 87 ? -17.376 1.827 16.900 1.00 77.94 87 GLU A CA 1
ATOM 713 C C . GLU A 1 87 ? -16.395 0.657 16.697 1.00 77.94 87 GLU A C 1
ATOM 715 O O . GLU A 1 87 ? -16.819 -0.470 16.448 1.00 77.94 87 GLU A O 1
ATOM 720 N N . TYR A 1 88 ? -15.086 0.911 16.804 1.00 78.31 88 TYR A N 1
ATOM 721 C CA . TYR A 1 88 ? -14.040 -0.107 16.599 1.00 78.31 88 TYR A CA 1
ATOM 722 C C . TYR A 1 88 ? -13.591 -0.771 17.918 1.00 78.31 88 TYR A C 1
ATOM 724 O O . TYR A 1 88 ? -13.575 -1.993 18.032 1.00 78.31 88 TYR A O 1
ATOM 732 N N . GLY A 1 89 ? -13.306 0.018 18.960 1.00 82.19 89 GLY A N 1
ATOM 733 C CA . GLY A 1 89 ? -12.657 -0.457 20.195 1.00 82.19 89 GLY A CA 1
ATOM 734 C C . GLY A 1 89 ? -13.473 -0.255 21.472 1.00 82.19 89 GLY A C 1
ATOM 735 O O . GLY A 1 89 ? -12.919 0.084 22.518 1.00 82.19 89 GLY A O 1
ATOM 736 N N . VAL A 1 90 ? -14.797 -0.409 21.413 1.00 84.31 90 VAL A N 1
ATOM 737 C CA . VAL A 1 90 ? -15.682 -0.215 22.577 1.00 84.31 90 VAL A CA 1
ATOM 738 C C . VAL A 1 90 ? -16.068 -1.540 23.242 1.00 84.31 90 VAL A C 1
ATOM 740 O O . VAL A 1 90 ? -16.268 -2.567 22.586 1.00 84.31 90 VAL A O 1
ATOM 743 N N . ASN A 1 91 ? -16.203 -1.531 24.574 1.00 86.69 91 ASN A N 1
ATOM 744 C CA . ASN A 1 91 ? -16.650 -2.679 25.380 1.00 86.69 91 ASN A CA 1
ATOM 745 C C . ASN A 1 91 ? -15.906 -3.991 25.058 1.00 86.69 91 ASN A C 1
ATOM 747 O O . ASN A 1 91 ? -16.505 -5.032 24.786 1.00 86.69 91 ASN A O 1
ATOM 751 N N . CYS A 1 92 ? -14.575 -3.952 25.079 1.00 87.56 92 CYS A N 1
ATOM 752 C CA . CYS A 1 92 ? -13.717 -5.075 24.682 1.00 87.56 92 CYS A CA 1
ATOM 753 C C . CYS A 1 92 ? -13.703 -6.268 25.653 1.00 87.56 92 CYS A C 1
ATOM 755 O O . CYS A 1 92 ? -12.977 -7.233 25.428 1.00 87.56 92 CYS A O 1
ATOM 757 N N . SER A 1 93 ? -14.470 -6.207 26.741 1.00 88.56 93 SER A N 1
ATOM 758 C CA . SER A 1 93 ? -14.687 -7.329 27.657 1.00 88.56 93 SER A CA 1
ATOM 759 C C . SER A 1 93 ? -15.827 -8.249 27.222 1.00 88.56 93 SER A C 1
ATOM 761 O O . SER A 1 93 ? -15.852 -9.404 27.635 1.00 88.56 93 SER A O 1
ATOM 763 N N . ASP A 1 94 ? -16.774 -7.745 26.426 1.00 88.44 94 ASP A N 1
ATOM 764 C CA . ASP A 1 94 ? -17.913 -8.525 25.944 1.00 88.44 94 ASP A CA 1
ATOM 765 C C . ASP A 1 94 ? -17.586 -9.121 24.570 1.00 88.44 94 ASP A C 1
ATOM 767 O O . ASP A 1 94 ? -17.525 -8.406 23.565 1.00 88.44 94 ASP A O 1
ATOM 771 N N . ILE A 1 95 ? -17.292 -10.423 24.555 1.00 88.62 95 ILE A N 1
ATOM 772 C CA . ILE A 1 95 ? -16.863 -11.167 23.367 1.00 88.62 95 ILE A CA 1
ATOM 773 C C . ILE A 1 95 ? -18.006 -12.088 22.943 1.00 88.62 95 ILE A C 1
ATOM 775 O O . ILE A 1 95 ? -18.222 -13.153 23.524 1.00 88.62 95 ILE A O 1
ATOM 779 N N . THR A 1 96 ? -18.729 -11.679 21.904 1.00 90.88 96 THR A N 1
ATOM 780 C CA . THR A 1 96 ? -19.792 -12.469 21.273 1.00 90.88 96 THR A CA 1
ATOM 781 C C . THR A 1 96 ? -19.338 -12.978 19.906 1.00 90.88 96 THR A C 1
ATOM 783 O O . THR A 1 96 ? -18.436 -12.418 19.282 1.00 90.88 96 THR A O 1
ATOM 786 N N . VAL A 1 97 ? -19.973 -14.043 19.408 1.00 90.50 97 VAL A N 1
ATOM 787 C CA . VAL A 1 97 ? -19.671 -14.590 18.070 1.00 90.50 97 VAL A CA 1
ATOM 788 C C . VAL A 1 97 ? -19.942 -13.556 16.975 1.00 90.50 97 VAL A C 1
ATOM 790 O O . VAL A 1 97 ? -19.168 -13.449 16.030 1.00 90.50 97 VAL A O 1
ATOM 793 N N . GLU A 1 98 ? -21.010 -12.772 17.124 1.00 88.81 98 GLU A N 1
ATOM 794 C CA . GLU A 1 98 ? -21.344 -11.682 16.203 1.00 88.81 98 GLU A CA 1
ATOM 795 C C . GLU A 1 98 ? -20.249 -10.613 16.179 1.00 88.81 98 GLU A C 1
ATOM 797 O O . GLU A 1 98 ? -19.838 -10.181 15.105 1.00 88.81 98 GLU A O 1
ATOM 802 N N . LYS A 1 99 ? -19.709 -10.248 17.350 1.00 86.56 99 LYS A N 1
ATOM 803 C CA . LYS A 1 99 ? -18.596 -9.303 17.439 1.00 86.56 99 LYS A CA 1
ATOM 804 C C . LYS A 1 99 ? -17.358 -9.851 16.731 1.00 86.56 99 LYS A C 1
ATOM 806 O O . LYS A 1 99 ? -16.837 -9.184 15.854 1.00 86.56 99 LYS A O 1
ATOM 811 N N . ILE A 1 100 ? -16.945 -11.087 17.009 1.00 87.88 100 ILE A N 1
ATOM 812 C CA . ILE A 1 100 ? -15.792 -11.699 16.319 1.00 87.88 100 ILE A CA 1
ATOM 813 C C . ILE A 1 100 ? -16.001 -11.714 14.796 1.00 87.88 100 ILE A C 1
ATOM 815 O O . ILE A 1 100 ? -15.093 -11.366 14.049 1.00 87.88 100 ILE A O 1
ATOM 819 N N . TRP A 1 101 ? -17.197 -12.077 14.323 1.00 88.88 101 TRP A N 1
ATOM 820 C CA . TRP A 1 101 ? -17.498 -12.100 12.890 1.00 88.88 101 TRP A CA 1
ATOM 821 C C . TRP A 1 101 ? -17.392 -10.717 12.236 1.00 88.88 101 TRP A C 1
ATOM 823 O O . TRP A 1 101 ? -16.887 -10.606 11.123 1.00 88.88 101 TRP A O 1
ATOM 833 N N . ASN A 1 102 ? -17.817 -9.663 12.934 1.00 86.00 102 ASN A N 1
ATOM 834 C CA . ASN A 1 102 ? -17.730 -8.291 12.434 1.00 86.00 102 ASN A CA 1
ATOM 835 C C . ASN A 1 102 ? -16.291 -7.745 12.387 1.00 86.00 102 ASN A C 1
ATOM 837 O O . ASN A 1 102 ? -16.036 -6.831 11.607 1.00 86.00 102 ASN A O 1
ATOM 841 N N . HIS A 1 103 ? -15.372 -8.302 13.184 1.00 86.62 103 HIS A N 1
ATOM 842 C CA . HIS A 1 103 ? -13.943 -7.957 13.180 1.00 86.62 103 HIS A CA 1
ATOM 843 C C . HIS A 1 103 ? -13.117 -8.794 12.179 1.00 86.62 103 HIS A C 1
ATOM 845 O O . HIS A 1 103 ? -12.002 -8.425 11.831 1.00 86.62 103 HIS A O 1
ATOM 851 N N . LEU A 1 104 ? -13.673 -9.878 11.620 1.00 88.56 104 LEU A N 1
ATOM 852 C CA . LEU A 1 104 ? -13.086 -10.601 10.479 1.00 88.56 104 LEU A CA 1
ATOM 853 C C . LEU A 1 104 ? -13.337 -9.858 9.156 1.00 88.56 104 LEU A C 1
ATOM 855 O O . LEU A 1 104 ? -13.950 -10.386 8.223 1.00 88.56 104 LEU A O 1
ATOM 859 N N . ASP A 1 105 ? -12.894 -8.609 9.086 1.00 86.56 105 ASP A N 1
ATOM 860 C CA . ASP A 1 105 ? -13.131 -7.726 7.955 1.00 86.56 105 ASP A CA 1
ATOM 861 C C . ASP A 1 105 ? -11.935 -7.671 6.981 1.00 86.56 105 ASP A C 1
ATOM 863 O O . ASP A 1 105 ? -11.077 -8.559 6.919 1.00 86.56 105 ASP A O 1
ATOM 867 N N . ILE A 1 106 ? -11.915 -6.645 6.127 1.00 88.81 106 ILE A N 1
ATOM 868 C CA . ILE A 1 106 ? -10.848 -6.464 5.142 1.00 88.81 106 ILE A CA 1
ATOM 869 C C . ILE A 1 106 ? -9.481 -6.209 5.792 1.00 88.81 106 ILE A C 1
ATOM 871 O O . ILE A 1 106 ? -8.468 -6.516 5.161 1.00 88.81 106 ILE A O 1
ATOM 875 N N . PHE A 1 107 ? -9.435 -5.678 7.018 1.00 87.50 107 PHE A N 1
ATOM 876 C CA . PHE A 1 107 ? -8.196 -5.416 7.744 1.00 87.50 107 PHE A CA 1
ATOM 877 C C . PHE A 1 107 ? -7.586 -6.722 8.252 1.00 87.50 107 PHE A C 1
ATOM 879 O O . PHE A 1 107 ? -6.439 -6.995 7.908 1.00 87.50 107 PHE A O 1
ATOM 886 N N . ALA A 1 108 ? -8.381 -7.613 8.857 1.00 88.50 108 ALA A N 1
ATOM 887 C CA . ALA A 1 108 ? -7.925 -8.956 9.233 1.00 88.50 108 ALA A CA 1
ATOM 888 C C . ALA A 1 108 ? -7.396 -9.750 8.018 1.00 88.50 108 ALA A C 1
ATOM 890 O O . ALA A 1 108 ? -6.340 -10.393 8.064 1.00 88.50 108 ALA A O 1
ATOM 891 N N . LEU A 1 109 ? -8.083 -9.656 6.869 1.00 90.31 109 LEU A N 1
ATOM 892 C CA . LEU A 1 109 ? -7.593 -10.247 5.619 1.00 90.31 109 LEU A CA 1
ATOM 893 C C . LEU A 1 109 ? -6.279 -9.597 5.151 1.00 90.31 109 LEU A C 1
ATOM 895 O O . LEU A 1 109 ? -5.389 -10.293 4.655 1.00 90.31 109 LEU A O 1
ATOM 899 N N . ALA A 1 110 ? -6.149 -8.276 5.282 1.00 89.81 110 ALA A N 1
ATOM 900 C CA . ALA A 1 110 ? -4.938 -7.550 4.923 1.00 89.81 110 ALA A CA 1
ATOM 901 C C . ALA A 1 110 ? -3.755 -7.917 5.833 1.00 89.81 110 ALA A C 1
ATOM 903 O O . ALA A 1 110 ? -2.647 -8.084 5.314 1.00 89.81 110 ALA A O 1
ATOM 904 N N . HIS A 1 111 ? -3.973 -8.115 7.137 1.00 88.69 111 HIS A N 1
ATOM 905 C CA . HIS A 1 111 ? -2.964 -8.636 8.062 1.00 88.69 111 HIS A CA 1
ATOM 906 C C . HIS A 1 111 ? -2.526 -10.039 7.647 1.00 88.69 111 HIS A C 1
ATOM 908 O O . HIS A 1 111 ? -1.342 -10.240 7.381 1.00 88.69 111 HIS A O 1
ATOM 914 N N . PHE A 1 112 ? -3.464 -10.971 7.444 1.00 90.94 112 PHE A N 1
ATOM 915 C CA . PHE A 1 112 ? -3.141 -12.346 7.046 1.00 90.94 112 PHE A CA 1
ATOM 916 C C . PHE A 1 112 ? -2.376 -12.428 5.716 1.00 90.94 112 PHE A C 1
ATOM 918 O O . PHE A 1 112 ? -1.320 -13.065 5.613 1.00 90.94 112 PHE A O 1
ATOM 925 N N . LEU A 1 113 ? -2.874 -11.756 4.673 1.00 91.50 113 LEU A N 1
ATOM 926 C CA . LEU A 1 113 ? -2.205 -11.741 3.371 1.00 91.50 113 LEU A CA 1
ATOM 927 C C . LEU A 1 113 ? -0.858 -11.019 3.457 1.00 91.50 113 LEU A C 1
ATOM 929 O O . LEU A 1 113 ? 0.138 -11.496 2.909 1.00 91.50 113 LEU A O 1
ATOM 933 N N . GLY A 1 114 ? -0.803 -9.892 4.167 1.00 89.56 114 GLY A N 1
ATOM 934 C CA . GLY A 1 114 ? 0.414 -9.120 4.383 1.00 89.56 114 GLY A CA 1
ATOM 935 C C . GLY A 1 114 ? 1.487 -9.929 5.103 1.00 89.56 114 GLY A C 1
ATOM 936 O O . GLY A 1 114 ? 2.646 -9.927 4.678 1.00 89.56 114 GLY A O 1
ATOM 937 N N . TRP A 1 115 ? 1.113 -10.663 6.150 1.00 90.88 115 TRP A N 1
ATOM 938 C CA . TRP A 1 115 ? 2.002 -11.583 6.843 1.00 90.88 115 TRP A CA 1
ATOM 939 C C . TRP A 1 115 ? 2.459 -12.714 5.931 1.00 90.88 115 TRP A C 1
ATOM 941 O O . TRP A 1 115 ? 3.661 -12.946 5.827 1.00 90.88 115 TRP A O 1
ATOM 951 N N . THR A 1 116 ? 1.547 -13.339 5.183 1.00 89.50 116 THR A N 1
ATOM 952 C CA . THR A 1 116 ? 1.878 -14.413 4.233 1.00 89.50 116 THR A CA 1
ATOM 953 C C . THR A 1 116 ? 2.923 -13.951 3.213 1.00 89.50 116 THR A C 1
ATOM 955 O O . THR A 1 116 ? 3.925 -14.634 2.975 1.00 89.50 116 THR A O 1
ATOM 958 N N . PHE A 1 117 ? 2.755 -12.753 2.640 1.00 88.56 117 PHE A N 1
ATOM 959 C CA . PHE A 1 117 ? 3.746 -12.180 1.729 1.00 88.56 117 PHE A CA 1
ATOM 960 C C . PHE A 1 117 ? 5.077 -11.920 2.436 1.00 88.56 117 PHE A C 1
ATOM 962 O O . PHE A 1 117 ? 6.117 -12.353 1.938 1.00 88.56 117 PHE A O 1
ATOM 969 N N . LYS A 1 118 ? 5.069 -11.281 3.614 1.00 89.12 118 LYS A N 1
ATOM 970 C CA . LYS A 1 118 ? 6.289 -11.070 4.413 1.00 89.12 118 LYS A CA 1
ATOM 971 C C . LYS A 1 118 ? 6.980 -12.403 4.713 1.00 89.12 118 LYS A C 1
ATOM 973 O O . LYS A 1 118 ? 8.203 -12.473 4.607 1.00 89.12 118 LYS A O 1
ATOM 978 N N . ALA A 1 119 ? 6.235 -13.464 5.016 1.00 89.50 119 ALA A N 1
ATOM 979 C CA . ALA A 1 119 ? 6.766 -14.778 5.356 1.00 89.50 119 ALA A CA 1
ATOM 980 C C . ALA A 1 119 ? 7.528 -15.416 4.191 1.00 89.50 119 ALA A C 1
ATOM 982 O O . ALA A 1 119 ? 8.645 -15.910 4.375 1.00 89.50 119 ALA A O 1
ATOM 983 N N . VAL A 1 120 ? 6.989 -15.311 2.972 1.00 86.06 120 VAL A N 1
ATOM 984 C CA . VAL A 1 120 ? 7.668 -15.754 1.743 1.00 86.06 120 VAL A CA 1
ATOM 985 C C . VAL A 1 120 ? 8.977 -14.990 1.507 1.00 86.06 120 VAL A C 1
ATOM 987 O O . VAL A 1 120 ? 9.949 -15.588 1.022 1.00 86.06 120 VAL A O 1
ATOM 990 N N . LEU A 1 121 ? 9.006 -13.695 1.851 1.00 83.69 121 LEU A N 1
ATOM 991 C CA . LEU A 1 121 ? 10.151 -12.805 1.643 1.00 83.69 121 LEU A CA 1
ATOM 992 C C . LEU A 1 121 ? 11.248 -12.986 2.707 1.00 83.69 121 LEU A C 1
ATOM 994 O O . LEU A 1 121 ? 12.403 -13.224 2.362 1.00 83.69 121 LEU A O 1
ATOM 998 N N . ILE 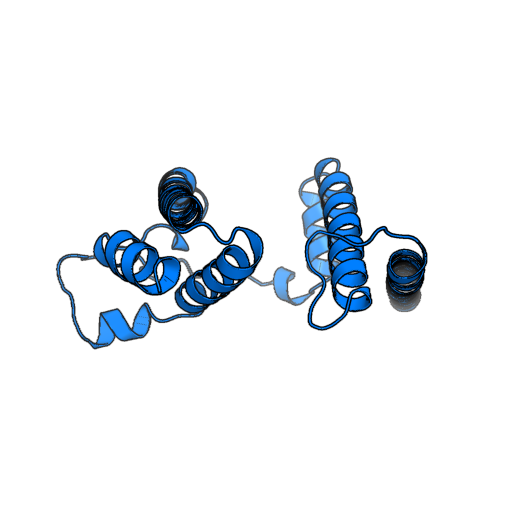A 1 122 ? 10.890 -12.867 3.989 1.00 88.81 122 ILE A N 1
ATOM 999 C CA . ILE A 1 122 ? 11.813 -12.815 5.135 1.00 88.81 122 ILE A CA 1
ATOM 1000 C C . ILE A 1 122 ? 12.273 -14.219 5.544 1.00 88.81 122 ILE A C 1
ATOM 1002 O O . ILE A 1 122 ? 13.412 -14.385 5.974 1.00 88.81 122 ILE A O 1
ATOM 1006 N N . ARG A 1 123 ? 11.404 -15.234 5.404 1.00 87.69 123 ARG A N 1
ATOM 1007 C CA . ARG A 1 123 ? 11.685 -16.652 5.716 1.00 87.69 123 ARG A CA 1
ATOM 1008 C C . ARG A 1 123 ? 12.319 -16.889 7.094 1.00 87.69 123 ARG A C 1
ATOM 1010 O O . ARG A 1 123 ? 13.094 -17.825 7.273 1.00 87.69 123 ARG A O 1
ATOM 1017 N N . HIS A 1 124 ? 11.987 -16.044 8.069 1.00 90.94 124 HIS A N 1
ATOM 1018 C CA . HIS A 1 124 ? 12.497 -16.131 9.432 1.00 90.94 124 HIS A CA 1
ATOM 1019 C C . HIS A 1 124 ? 11.400 -15.771 10.437 1.00 90.94 124 HIS A C 1
ATOM 1021 O O . HIS A 1 124 ? 11.013 -14.606 10.556 1.00 90.94 124 HIS A O 1
ATOM 1027 N N . LEU A 1 125 ? 10.931 -16.769 11.191 1.00 89.25 125 LEU A N 1
ATOM 1028 C CA . LEU A 1 125 ? 9.766 -16.641 12.072 1.00 89.25 125 LEU A CA 1
ATOM 1029 C C . LEU A 1 125 ? 9.939 -15.553 13.139 1.00 89.25 125 LEU A C 1
ATOM 1031 O O . LEU A 1 125 ? 9.046 -14.739 13.327 1.00 89.25 125 LEU A O 1
ATOM 1035 N N . GLY A 1 126 ? 11.110 -15.465 13.777 1.00 90.88 126 GLY A N 1
ATOM 1036 C CA . GLY A 1 126 ? 11.347 -14.445 14.805 1.00 90.88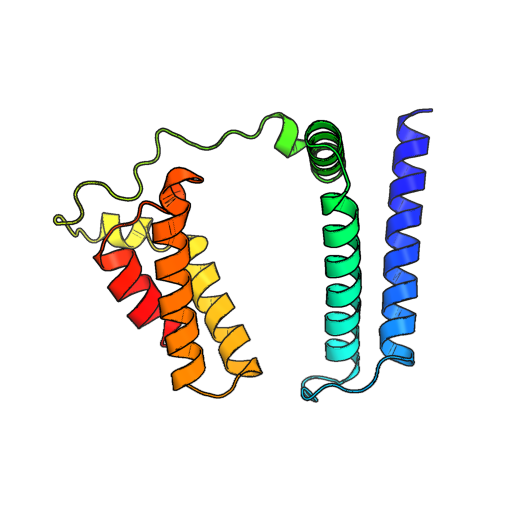 126 GLY A CA 1
ATOM 1037 C C . GLY A 1 126 ? 11.327 -13.009 14.267 1.00 90.88 126 GLY A C 1
ATOM 1038 O O . GLY A 1 126 ? 10.907 -12.099 14.971 1.00 90.88 126 GLY A O 1
ATOM 1039 N N . LEU A 1 127 ? 11.728 -12.805 13.004 1.00 91.19 127 LEU A N 1
ATOM 1040 C CA . LEU A 1 127 ? 11.689 -11.477 12.382 1.00 91.19 127 LEU A CA 1
ATOM 1041 C C . LEU A 1 127 ? 10.260 -11.140 11.961 1.00 91.19 127 LEU A C 1
ATOM 1043 O O . LEU A 1 127 ? 9.819 -10.020 12.174 1.00 91.19 127 LEU A O 1
ATOM 1047 N N . LEU A 1 128 ? 9.523 -12.119 11.428 1.00 90.94 128 LEU A N 1
ATOM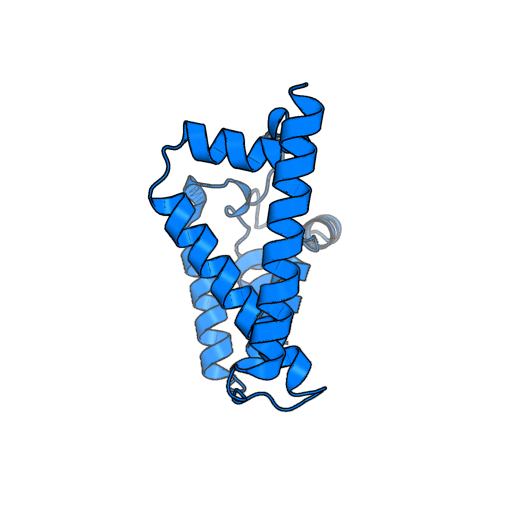 1048 C CA . LEU A 1 128 ? 8.106 -11.967 11.095 1.00 90.94 128 LEU A CA 1
ATOM 1049 C C . LEU A 1 128 ? 7.281 -11.610 12.326 1.00 90.94 128 LEU A C 1
ATOM 1051 O O . LEU A 1 128 ? 6.526 -10.639 12.311 1.00 90.94 128 LEU A O 1
ATOM 1055 N N . TRP A 1 129 ? 7.486 -12.331 13.421 1.00 89.19 129 TRP A N 1
ATOM 1056 C CA . TRP A 1 129 ? 6.764 -12.080 14.657 1.00 89.19 129 TRP A CA 1
ATOM 1057 C C . TRP A 1 129 ? 7.131 -10.721 15.271 1.00 89.19 129 TRP A C 1
ATOM 1059 O O . TRP A 1 129 ? 6.245 -9.957 15.641 1.00 89.19 129 TRP A O 1
ATOM 1069 N N . ALA A 1 130 ? 8.415 -10.338 15.251 1.00 91.62 130 ALA A N 1
ATOM 1070 C CA . ALA A 1 130 ? 8.837 -8.995 15.655 1.00 91.62 130 ALA A CA 1
ATOM 1071 C C . ALA A 1 130 ? 8.202 -7.892 14.789 1.00 91.62 130 ALA A C 1
ATOM 1073 O O . ALA A 1 130 ? 7.772 -6.872 15.322 1.00 91.62 130 ALA A O 1
ATOM 1074 N N . THR A 1 131 ? 8.101 -8.091 13.467 1.00 89.88 131 THR A N 1
ATOM 1075 C CA . THR A 1 131 ? 7.403 -7.130 12.599 1.00 89.88 131 THR A CA 1
ATOM 1076 C C . THR A 1 131 ? 5.914 -7.056 12.902 1.00 89.88 131 THR A C 1
ATOM 1078 O O . THR A 1 131 ? 5.358 -5.972 12.817 1.00 89.88 131 THR A O 1
ATOM 1081 N N . SER A 1 132 ? 5.289 -8.171 13.277 1.00 89.75 132 SER A N 1
ATOM 1082 C CA . SER A 1 132 ? 3.862 -8.235 13.612 1.00 89.75 132 SER A CA 1
ATOM 1083 C C . SER A 1 132 ? 3.569 -7.408 14.860 1.00 89.75 132 SER A C 1
ATOM 1085 O O . SER A 1 132 ? 2.750 -6.505 14.817 1.00 89.75 132 SER A O 1
ATOM 1087 N N . ILE A 1 133 ? 4.366 -7.591 15.917 1.00 90.75 133 ILE A N 1
ATOM 1088 C CA . ILE A 1 133 ? 4.283 -6.768 17.133 1.00 90.75 133 ILE A CA 1
ATOM 1089 C C . ILE A 1 133 ? 4.547 -5.285 16.829 1.00 90.75 133 ILE A C 1
ATOM 1091 O O . ILE A 1 133 ? 3.881 -4.408 17.370 1.00 90.75 133 ILE A O 1
ATOM 1095 N N . MET A 1 134 ? 5.529 -4.984 15.973 1.00 91.75 134 MET A N 1
ATOM 1096 C CA . MET A 1 134 ? 5.839 -3.599 15.601 1.00 91.75 134 MET A CA 1
ATOM 1097 C C . MET A 1 134 ? 4.674 -2.915 14.869 1.00 91.75 134 MET A C 1
ATOM 1099 O O . MET A 1 134 ? 4.493 -1.709 15.037 1.00 91.75 134 MET A O 1
ATOM 1103 N N . TRP A 1 135 ? 3.897 -3.658 14.073 1.00 88.88 135 TRP A N 1
ATOM 1104 C CA . TRP A 1 135 ? 2.700 -3.133 13.413 1.00 88.88 135 TRP A CA 1
ATOM 1105 C C . TRP A 1 135 ? 1.638 -2.730 14.434 1.00 88.88 135 TRP A C 1
ATOM 1107 O O . TRP A 1 135 ? 1.274 -1.559 14.448 1.00 88.88 135 TRP A O 1
ATOM 1117 N N . GLU A 1 136 ? 1.293 -3.603 15.382 1.00 91.00 136 GLU A N 1
ATOM 1118 C CA . GLU A 1 136 ? 0.338 -3.264 16.452 1.00 91.00 136 GLU A CA 1
ATOM 1119 C C . GLU A 1 136 ? 0.780 -2.053 17.283 1.00 91.00 136 GLU A C 1
ATOM 1121 O O . GLU A 1 136 ? -0.001 -1.163 17.615 1.00 91.00 136 GLU A O 1
ATOM 1126 N N . LEU A 1 137 ? 2.075 -1.976 17.614 1.00 91.31 137 LEU A N 1
ATOM 1127 C CA . LEU A 1 137 ? 2.631 -0.824 18.331 1.00 91.31 137 LEU A CA 1
ATOM 1128 C C . LEU A 1 137 ? 2.490 0.473 17.530 1.00 91.31 137 LEU A C 1
ATOM 1130 O O . LEU A 1 137 ? 2.265 1.537 18.108 1.00 91.31 137 LEU A O 1
ATOM 1134 N N . THR A 1 138 ? 2.636 0.387 16.210 1.00 91.44 138 THR A N 1
ATOM 1135 C CA . THR A 1 138 ? 2.479 1.521 15.300 1.00 91.44 138 THR A CA 1
ATOM 1136 C C . THR A 1 138 ? 1.016 1.952 15.238 1.00 91.44 138 THR A C 1
ATOM 1138 O O . THR A 1 138 ? 0.737 3.143 15.355 1.00 91.44 138 THR A O 1
ATOM 1141 N N . GLU A 1 139 ? 0.083 1.010 15.133 1.00 90.69 139 GLU A N 1
ATOM 1142 C CA . GLU A 1 139 ? -1.356 1.291 15.117 1.00 90.69 139 GLU A CA 1
ATOM 1143 C C . GLU A 1 139 ? -1.805 1.947 16.426 1.00 90.69 139 GLU A C 1
ATOM 1145 O O . GLU A 1 139 ? -2.377 3.038 16.397 1.00 90.69 139 GLU A O 1
ATOM 1150 N N . MET A 1 140 ? -1.388 1.413 17.579 1.00 90.12 140 MET A N 1
ATOM 1151 C CA . MET A 1 140 ? -1.631 2.047 18.881 1.00 90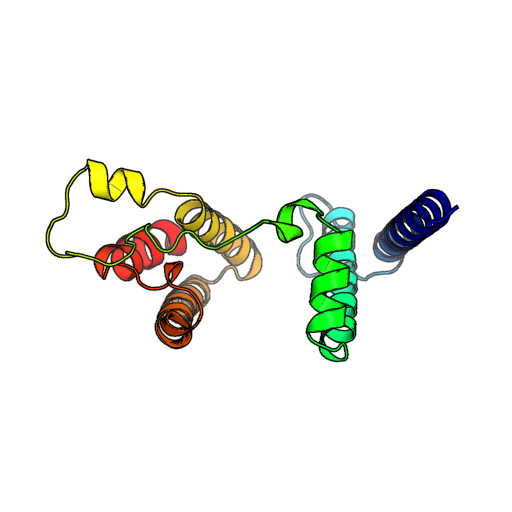.12 140 MET A CA 1
ATOM 1152 C C . MET A 1 140 ? -1.024 3.455 18.981 1.00 90.12 140 MET A C 1
ATOM 1154 O O . MET A 1 140 ? -1.661 4.372 19.503 1.00 90.12 140 MET A O 1
ATOM 1158 N N . ALA A 1 141 ? 0.199 3.662 18.480 1.00 91.94 141 ALA A N 1
ATOM 1159 C CA . ALA A 1 141 ? 0.843 4.976 18.504 1.00 91.94 141 ALA A CA 1
ATOM 1160 C C . ALA A 1 141 ? 0.105 6.004 17.626 1.00 91.94 141 ALA A C 1
ATOM 1162 O O . ALA A 1 141 ? 0.020 7.187 17.977 1.00 91.94 141 ALA A O 1
ATOM 1163 N N . PHE A 1 142 ? -0.455 5.559 16.501 1.00 91.50 142 PHE A N 1
ATOM 1164 C CA . PHE A 1 142 ? -1.145 6.403 15.527 1.00 91.50 142 PHE A CA 1
ATOM 1165 C C . PHE A 1 142 ? -2.674 6.340 15.614 1.00 91.50 142 PHE A C 1
ATOM 1167 O O . PHE A 1 142 ? -3.346 6.930 14.769 1.00 91.50 142 PHE A O 1
ATOM 1174 N N . ALA A 1 143 ? -3.235 5.751 16.672 1.00 89.06 143 ALA A N 1
ATOM 1175 C CA . ALA A 1 143 ? -4.681 5.645 16.879 1.00 89.06 143 ALA A CA 1
ATOM 1176 C C . ALA A 1 143 ? -5.413 6.999 16.925 1.00 89.06 143 ALA A C 1
ATOM 1178 O O . ALA A 1 143 ? -6.598 7.102 16.626 1.00 89.06 143 ALA A O 1
ATOM 1179 N N . HIS A 1 144 ? -4.693 8.076 17.237 1.00 87.19 144 HIS A N 1
ATOM 1180 C CA . HIS A 1 144 ? -5.220 9.439 17.203 1.00 87.19 144 HIS A CA 1
ATOM 1181 C C . HIS A 1 144 ? -5.413 10.001 15.780 1.00 87.19 144 HIS A C 1
ATOM 1183 O O . HIS A 1 144 ? -6.097 11.010 15.622 1.00 87.19 144 HIS A O 1
ATOM 1189 N N . LEU A 1 145 ? -4.790 9.402 14.756 1.00 87.81 145 LEU A N 1
ATOM 1190 C CA . LEU A 1 145 ? -4.909 9.839 13.360 1.00 87.81 145 LEU A CA 1
ATOM 1191 C C . LEU A 1 145 ? -6.123 9.224 12.660 1.00 87.81 145 LEU A C 1
ATOM 1193 O O . LEU A 1 145 ? -6.748 9.889 11.835 1.00 87.81 145 LEU A O 1
ATOM 1197 N N . LEU A 1 146 ? -6.432 7.962 12.962 1.00 85.94 146 LEU A N 1
ATOM 1198 C CA . LEU A 1 146 ? -7.491 7.187 12.321 1.00 85.94 146 LEU A CA 1
ATOM 1199 C C . LEU A 1 146 ? -8.264 6.404 13.391 1.00 85.94 146 LEU A C 1
ATOM 1201 O O . LEU A 1 146 ? -7.654 5.592 14.082 1.00 85.94 146 LEU A O 1
ATOM 1205 N N . PRO A 1 147 ? -9.595 6.586 13.500 1.00 84.19 147 PRO A N 1
ATOM 1206 C CA . PRO A 1 147 ? -10.402 5.903 14.513 1.00 84.19 147 PRO A CA 1
ATOM 1207 C C . PRO A 1 147 ? -10.410 4.378 14.341 1.00 84.19 147 PRO A C 1
ATOM 1209 O O . PRO A 1 147 ? -10.612 3.664 15.315 1.00 84.19 147 PRO A O 1
ATOM 1212 N N . ASN A 1 148 ? -10.139 3.888 13.127 1.00 84.19 148 ASN A N 1
ATOM 1213 C CA . ASN A 1 148 ? -10.079 2.460 12.820 1.00 84.19 148 ASN A CA 1
ATOM 1214 C C . ASN A 1 148 ? -8.983 1.726 13.607 1.00 84.19 148 ASN A C 1
ATOM 1216 O O . ASN A 1 148 ? -9.166 0.562 13.902 1.00 84.19 148 ASN A O 1
ATOM 1220 N N . PHE A 1 149 ? -7.885 2.404 13.967 1.00 87.69 149 PHE A N 1
ATOM 1221 C CA . PHE A 1 149 ? -6.788 1.815 14.753 1.00 87.69 149 PHE A CA 1
ATOM 1222 C C . PHE A 1 149 ? -7.104 1.717 16.255 1.00 87.69 149 PHE A C 1
ATOM 1224 O O . PHE A 1 149 ? -6.284 1.248 17.044 1.00 87.69 149 PHE A O 1
ATOM 1231 N N . VAL A 1 150 ? -8.260 2.224 16.698 1.00 87.88 150 VAL A N 1
ATOM 1232 C CA . VAL A 1 150 ? -8.725 2.036 18.074 1.00 87.88 150 VAL A CA 1
ATOM 1233 C C . VAL A 1 150 ? -9.423 0.686 18.142 1.00 87.88 150 VAL A C 1
ATOM 1235 O O . VAL A 1 150 ? -10.638 0.598 17.995 1.00 87.88 150 VAL A O 1
ATOM 1238 N N . GLU A 1 151 ? -8.645 -0.361 18.369 1.00 87.31 151 GLU A N 1
ATOM 1239 C CA . GLU A 1 151 ? -9.117 -1.744 18.343 1.00 87.31 151 GLU A CA 1
ATOM 1240 C C . GLU A 1 151 ? -9.207 -2.351 19.746 1.00 87.31 151 GLU A C 1
ATOM 1242 O O . GLU A 1 151 ? -8.716 -1.807 20.744 1.00 87.31 151 GLU A O 1
ATOM 1247 N N . CYS A 1 152 ? -9.876 -3.498 19.849 1.00 90.69 152 CYS A N 1
ATOM 1248 C CA . CYS A 1 152 ? -9.952 -4.222 21.107 1.00 90.69 152 CYS A CA 1
ATOM 1249 C C . CYS A 1 152 ? -8.654 -4.968 21.419 1.00 90.69 152 CYS A C 1
ATOM 1251 O O . CYS A 1 152 ? -7.973 -5.464 20.535 1.00 90.69 152 CYS A O 1
ATOM 1253 N N . TRP A 1 153 ? -8.342 -5.144 22.709 1.00 91.25 153 TRP A N 1
ATOM 1254 C CA . TRP A 1 153 ? -7.127 -5.862 23.124 1.00 91.25 153 TRP A CA 1
ATOM 1255 C C . TRP A 1 153 ? -7.044 -7.287 22.553 1.00 91.25 153 TRP A C 1
ATOM 1257 O O .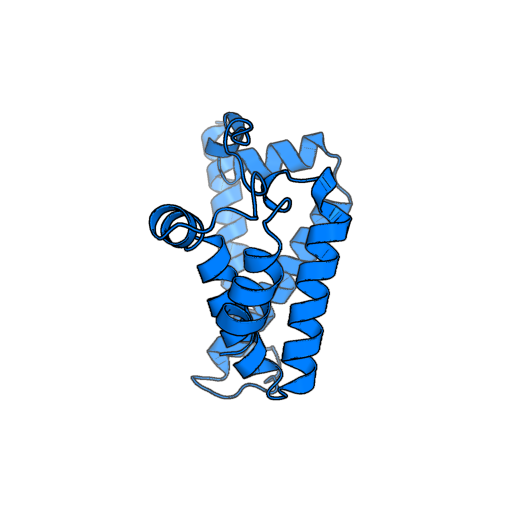 TRP A 1 153 ? -5.949 -7.777 22.296 1.00 91.25 153 TRP A O 1
ATOM 1267 N N . TRP A 1 154 ? -8.185 -7.967 22.394 1.00 91.94 154 TRP A N 1
ATOM 1268 C CA . TRP A 1 154 ? -8.243 -9.318 21.837 1.00 91.94 154 TRP A CA 1
ATOM 1269 C C . TRP A 1 154 ? -8.137 -9.315 20.310 1.00 91.94 154 TRP A C 1
ATOM 1271 O O . TRP A 1 154 ? -7.727 -10.327 19.757 1.00 91.94 154 TRP A O 1
ATOM 1281 N N . ASP A 1 155 ? -8.466 -8.203 19.657 1.00 89.62 155 ASP A N 1
ATOM 1282 C CA . ASP A 1 155 ? -8.286 -8.001 18.220 1.00 89.62 155 ASP A CA 1
ATOM 1283 C C . ASP A 1 155 ? -6.779 -7.918 17.941 1.00 89.62 155 ASP A C 1
ATOM 1285 O O . ASP A 1 155 ? -6.173 -8.912 17.544 1.00 89.62 155 ASP A O 1
ATOM 1289 N N . ALA A 1 156 ? -6.138 -6.865 18.458 1.00 89.38 156 ALA A N 1
ATOM 1290 C CA . ALA A 1 156 ? -4.706 -6.619 18.308 1.00 89.38 156 ALA A CA 1
ATOM 1291 C C . ALA A 1 156 ? -3.816 -7.788 18.784 1.00 89.38 156 ALA A C 1
ATOM 1293 O O . ALA A 1 156 ? -2.842 -8.176 18.137 1.00 89.38 156 ALA A O 1
ATOM 1294 N N . LEU A 1 157 ? -4.109 -8.392 19.948 1.00 88.50 157 LEU A N 1
ATOM 1295 C CA . LEU A 1 157 ? -3.254 -9.460 20.486 1.00 88.50 157 LEU A CA 1
ATOM 1296 C C . LEU A 1 157 ? -3.594 -10.845 19.944 1.00 88.50 157 LEU A C 1
ATOM 1298 O O . LEU A 1 157 ? -2.680 -11.623 19.675 1.00 88.50 157 LEU A O 1
ATOM 1302 N N . VAL A 1 158 ? -4.875 -11.211 19.869 1.00 89.81 158 VAL A N 1
ATOM 1303 C CA . VAL A 1 158 ? -5.259 -12.586 19.519 1.00 89.81 158 VAL A CA 1
ATOM 1304 C C . VAL A 1 158 ? -5.524 -12.696 18.031 1.00 89.81 158 VAL A C 1
ATOM 1306 O O . VAL A 1 158 ? -4.919 -13.558 17.396 1.00 89.81 158 VAL A O 1
ATOM 1309 N N . LEU A 1 159 ? -6.398 -11.852 17.480 1.00 88.19 159 LEU A N 1
ATOM 1310 C CA . LEU A 1 159 ? -6.731 -11.924 16.065 1.00 88.19 159 LEU A CA 1
ATOM 1311 C C . LEU A 1 159 ? -5.532 -11.522 15.209 1.00 88.19 159 LEU A C 1
ATOM 1313 O O . LEU A 1 159 ? -5.117 -12.302 14.356 1.00 88.19 159 LEU A O 1
ATOM 1317 N N . ASP A 1 160 ? -4.897 -10.395 15.500 1.00 88.56 160 ASP A N 1
ATOM 1318 C CA . ASP A 1 160 ? -3.871 -9.867 14.611 1.00 88.56 160 ASP A CA 1
ATOM 1319 C C . ASP A 1 160 ? -2.518 -10.503 14.882 1.00 88.56 160 ASP A C 1
ATOM 1321 O O . ASP A 1 160 ? -1.968 -11.151 13.994 1.00 88.56 160 ASP A O 1
ATOM 1325 N N . VAL A 1 161 ? -1.984 -10.443 16.106 1.00 87.06 161 VAL A N 1
ATOM 1326 C CA . VAL A 1 161 ? -0.649 -11.008 16.393 1.00 87.06 161 VAL A CA 1
ATOM 1327 C C . VAL A 1 161 ? -0.614 -12.536 16.384 1.00 87.06 161 VAL A C 1
ATOM 1329 O O . VAL A 1 161 ? 0.336 -13.103 15.843 1.00 87.06 161 VAL A O 1
ATOM 1332 N N . LEU A 1 162 ? -1.575 -13.218 17.017 1.00 87.50 162 LEU A N 1
ATOM 1333 C CA . LEU A 1 162 ? -1.501 -14.675 17.214 1.00 87.50 162 LEU A CA 1
ATOM 1334 C C . LEU A 1 162 ? -2.165 -15.496 16.106 1.00 87.50 162 LEU A C 1
ATOM 1336 O O . LEU A 1 162 ? -1.796 -16.659 15.936 1.00 87.50 162 LEU A O 1
ATOM 1340 N N . VAL A 1 163 ? -3.126 -14.932 15.375 1.00 87.44 163 VAL A N 1
ATOM 1341 C CA . VAL A 1 163 ? -3.831 -15.637 14.298 1.00 87.44 163 VAL A CA 1
ATOM 1342 C C . VAL A 1 163 ? -3.354 -15.118 12.944 1.00 87.44 163 VAL A C 1
ATOM 1344 O O . VAL A 1 163 ? -2.591 -15.805 12.269 1.00 87.44 163 VAL A O 1
ATOM 1347 N N . CYS A 1 164 ? -3.730 -13.905 12.550 1.00 85.00 164 CYS A N 1
ATOM 1348 C CA . CYS A 1 164 ? -3.450 -13.358 11.223 1.00 85.00 164 CYS A CA 1
ATOM 1349 C C . CYS A 1 164 ? -1.946 -13.224 10.945 1.00 85.00 164 CYS A C 1
ATOM 1351 O O . CYS A 1 164 ? -1.492 -13.537 9.846 1.00 85.00 164 CYS A O 1
ATOM 1353 N N . ASN A 1 165 ? -1.164 -12.815 11.946 1.00 82.00 165 ASN A N 1
ATOM 1354 C CA . ASN A 1 165 ? 0.261 -12.524 11.823 1.00 82.00 165 ASN A CA 1
ATOM 1355 C C . ASN A 1 165 ? 1.183 -13.584 12.471 1.00 82.00 165 ASN A C 1
ATOM 1357 O O . ASN A 1 165 ? 2.351 -13.306 12.776 1.00 82.00 165 ASN A O 1
ATOM 1361 N N . ALA A 1 166 ? 0.699 -14.808 12.690 1.00 75.25 166 ALA A N 1
ATOM 1362 C CA . ALA A 1 166 ? 1.535 -15.913 13.179 1.00 75.25 166 ALA A CA 1
ATOM 1363 C C . ALA A 1 166 ? 1.238 -17.290 12.551 1.00 75.25 166 ALA A C 1
ATOM 1365 O O . ALA A 1 166 ? 1.949 -18.246 12.880 1.00 75.25 166 ALA A O 1
ATOM 1366 N N . LEU A 1 167 ? 0.243 -17.391 11.658 1.00 62.00 167 LEU A N 1
ATOM 1367 C CA . LEU A 1 167 ? -0.130 -18.602 10.907 1.00 62.00 167 LEU A CA 1
ATOM 1368 C C . LEU A 1 167 ? 0.587 -18.704 9.558 1.00 62.00 167 LEU A C 1
ATOM 1370 O O . LEU A 1 167 ? 1.396 -19.646 9.379 1.00 62.00 167 LEU A O 1
#

Radius of gyration: 20.35 Å; Cα contacts (8 Å, |Δi|>4): 110; chains: 1; bounding box: 40×40×52 Å

pLDDT: mean 89.68, std 6.49, range [59.47, 98.12]

Solv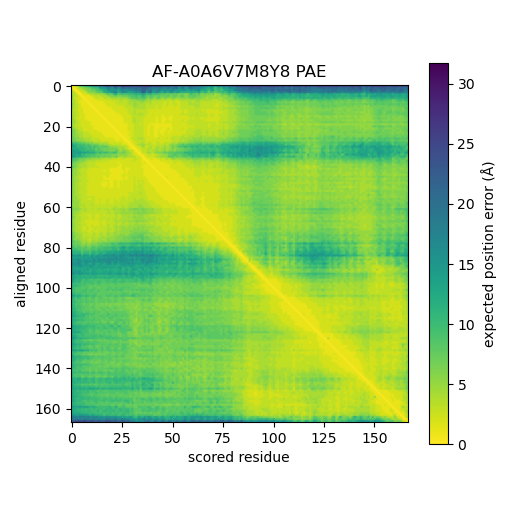ent-accessible surface area (backbone atoms only — not comparable to full-atom values): 9482 Å² total; per-residue (Å²): 113,70,68,57,52,53,51,52,51,52,51,50,52,53,50,52,52,53,54,48,35,51,49,19,44,75,69,50,72,83,64,99,56,62,74,96,43,48,55,59,50,18,33,52,51,34,52,50,52,52,51,51,52,50,51,58,55,53,70,76,46,54,72,70,56,50,52,52,51,51,28,69,77,40,62,68,57,73,77,60,73,82,73,82,83,66,80,57,46,68,69,69,83,71,84,45,72,69,56,55,58,68,61,66,39,72,63,48,50,48,43,28,52,50,36,52,54,47,46,74,72,68,71,41,69,72,58,50,43,51,51,34,55,51,47,52,54,47,36,60,72,44,26,89,80,41,69,79,45,35,56,25,70,59,43,57,52,44,46,40,39,59,41,31,32,62,114

Secondary structure (DSSP, 8-state):
-HHHHHHHHHHHHHHHHHHHHHHHHHHSPP-S--SS-HHHHHHHHHHHHHHHHHHHHHHTS-HHHHHHHHHHH-GGGGS----SS--SSS-TT---HHHHHHHSSHHHHHHHHHHHHHHHHH--HHHHHHHHHHHHHHHHHHTTT-GGG---HHIIIIIIIIIITT-

Foldseek 3Di:
DVVVVLVVVVVVVVVCLVVLLVCLLVPPDFDPDCPPHSSVVSSVVSVVVVVVVVVVVLVPDDPVVNQVVVCSVPVVSVPDDDDPVDQAAPPLVDDDPVVVVVLCDVVLVCLQVVLVVVCVVVVDQVVLLVVQVVVLVVLVVCCVVPVNSNHYPCCSPPSRRPPSSRD

Organism: NCBI:txid1563983

InterPro domains:
  IPR004277 Phosphatidyl serine synthase [PF03034] (36-167)

Sequence (167 aa):
DTTEEYDNIKAGILCVIFFFLIISVLTFPNGPFTRPHPAIWRIVFGASVLYLMTLLFMLFQSYETVRRILVWVDPKLASFHIDMDKEYGVNCSDITVEKIWNHLDIFALAHFLGWTFKAVLIRHLGLLWATSIMWELTEMAFAHLLPNFVECWWDALVLDVLVCNAL

Nearest PDB structures (foldseek):
  9b4f-assembly1_B  TM=8.601E-01  e=7.608E-13  Homo sapiens
  9b4e-assembly1_B  TM=8.469E-01  e=5.864E-12  Homo sapiens
  9b4g-assembly1_B  TM=8.401E-01  e=8.295E-11  Homo sapiens

Mean predicted aligned error: 6.15 Å